Protein AF-A0A3D4N921-F1 (afdb_monomer)

Secondary structure (DSSP, 8-state):
---------HHHHHHHHHHHHHHHHHHHHHHHHHHHHHHHHHHHHHHHHHHHHHHHHHHHHHHHHHHHHHHHHHHHHHHHGGG-TT-SSPPPHHHHHHHHHHHHHH-TT-S-EEEEE-TT-SSS-GGGGTTTHHHHGGGSSEEEEE--TTTTT--

Sequence (155 aa):
MKKKLFQLKTIQLKLVFAVGLILIIIGGTIIVYSSITSQQAALKSAKEITLGQANFEASQIDAAIEVAMDASRTLAQSLASVKDPRNIEKLTRVQANAMMKEILKNNPEFLGVYTVWEPNAFDGLDANFVNMMERIQAEGLFRIGFVPKAMVLLN

Structure (mmCIF, N/CA/C/O backbone):
data_AF-A0A3D4N921-F1
#
_entry.id   AF-A0A3D4N921-F1
#
loop_
_atom_site.group_PDB
_atom_site.id
_atom_site.type_symbol
_atom_site.label_atom_id
_atom_site.label_alt_id
_atom_site.label_comp_id
_atom_site.label_asym_id
_atom_site.label_entity_id
_atom_site.label_seq_id
_atom_site.pdbx_PDB_ins_code
_atom_site.Cartn_x
_atom_site.Cartn_y
_atom_site.Cartn_z
_atom_site.occupancy
_atom_site.B_iso_or_equiv
_atom_site.auth_seq_id
_atom_site.auth_comp_id
_atom_site.auth_asym_id
_atom_site.auth_atom_id
_atom_site.pdbx_PDB_model_num
ATOM 1 N N . MET A 1 1 ? -40.374 -25.406 78.886 1.00 41.72 1 MET A N 1
ATOM 2 C CA . MET A 1 1 ? -39.367 -24.813 77.971 1.00 41.72 1 MET A CA 1
ATOM 3 C C . MET A 1 1 ? -40.007 -23.693 77.158 1.00 41.72 1 MET A C 1
ATOM 5 O O . MET A 1 1 ? -40.852 -23.966 76.317 1.00 41.72 1 MET A O 1
ATOM 9 N N . LYS A 1 2 ? -39.680 -22.427 77.450 1.00 42.97 2 LYS A N 1
ATOM 10 C CA . LYS A 1 2 ? -40.262 -21.259 76.767 1.00 42.97 2 LYS A CA 1
ATOM 11 C C . LYS A 1 2 ? -39.639 -21.109 75.373 1.00 42.97 2 LYS A C 1
ATOM 13 O O . LYS A 1 2 ? -38.508 -20.649 75.263 1.00 42.97 2 LYS A O 1
ATOM 18 N N . LYS A 1 3 ? -40.374 -21.444 74.309 1.00 52.00 3 LYS A N 1
ATOM 19 C CA . LYS A 1 3 ? -40.037 -21.002 72.946 1.00 52.00 3 LYS A CA 1
ATOM 20 C C . LYS A 1 3 ? -40.354 -19.506 72.830 1.00 52.00 3 LYS A C 1
ATOM 22 O O . LYS A 1 3 ? -41.442 -19.124 72.423 1.00 52.00 3 LYS A O 1
ATOM 27 N N . LYS A 1 4 ? -39.400 -18.649 73.208 1.00 49.47 4 LYS A N 1
ATOM 28 C CA . LYS A 1 4 ? -39.354 -17.248 72.756 1.00 49.47 4 LYS A CA 1
ATOM 29 C C . LYS A 1 4 ? -38.713 -17.214 71.365 1.00 49.47 4 LYS A C 1
ATOM 31 O O . LYS A 1 4 ? -37.603 -16.729 71.196 1.00 49.47 4 LYS A O 1
ATOM 36 N N . LEU A 1 5 ? -39.389 -17.789 70.379 1.00 56.56 5 LEU A N 1
ATOM 37 C CA . LEU A 1 5 ? -39.045 -17.589 68.976 1.00 56.56 5 LEU A CA 1
ATOM 38 C C . LEU A 1 5 ? -39.836 -16.359 68.515 1.00 56.56 5 LEU A C 1
ATOM 40 O O . LEU A 1 5 ? -41.060 -16.388 68.502 1.00 56.56 5 LEU A O 1
ATOM 44 N N . PHE A 1 6 ? -39.126 -15.269 68.217 1.00 59.16 6 PHE A N 1
ATOM 45 C CA . PHE A 1 6 ? -39.631 -14.102 67.483 1.00 59.16 6 PHE A CA 1
ATOM 46 C C . PHE A 1 6 ? -40.796 -13.313 68.118 1.00 59.16 6 PHE A C 1
ATOM 48 O O . PHE A 1 6 ? -41.869 -13.153 67.550 1.00 59.16 6 PHE A O 1
ATOM 55 N N . GLN A 1 7 ? -40.539 -12.683 69.266 1.00 59.03 7 GLN A N 1
ATOM 56 C CA . GLN A 1 7 ? -41.268 -11.472 69.680 1.00 59.03 7 GLN A CA 1
ATOM 57 C C . GLN A 1 7 ? -40.577 -10.253 69.041 1.00 59.03 7 GLN A C 1
ATOM 59 O O . GLN A 1 7 ? -39.918 -9.474 69.730 1.00 59.03 7 GLN A O 1
ATOM 64 N N . LEU A 1 8 ? -40.625 -10.128 67.710 1.00 55.75 8 LEU A N 1
ATOM 65 C CA . LEU A 1 8 ? -40.118 -8.927 67.039 1.00 55.75 8 LEU A CA 1
ATOM 66 C C . LEU A 1 8 ? -41.008 -7.754 67.444 1.00 55.75 8 LEU A C 1
ATOM 68 O O . LEU A 1 8 ? -42.173 -7.692 67.055 1.00 55.75 8 LEU A O 1
ATOM 72 N N . LYS A 1 9 ? -40.470 -6.804 68.216 1.00 64.31 9 LYS A N 1
ATOM 73 C CA . LYS A 1 9 ? -41.158 -5.531 68.434 1.00 64.31 9 LYS A CA 1
ATOM 74 C C . LYS A 1 9 ? -41.344 -4.883 67.063 1.00 64.31 9 LYS A C 1
ATOM 76 O O . LYS A 1 9 ? -40.360 -4.584 66.391 1.00 64.31 9 LYS A O 1
ATOM 81 N N . THR A 1 10 ? -42.590 -4.655 66.653 1.00 71.31 10 THR A N 1
ATOM 82 C CA . THR A 1 10 ? -42.984 -4.115 65.337 1.00 71.31 10 THR A CA 1
ATOM 83 C C . THR A 1 10 ? -42.181 -2.871 64.921 1.00 71.31 10 THR A C 1
ATOM 85 O O . THR A 1 10 ? -41.939 -2.658 63.737 1.00 71.31 10 THR A O 1
ATOM 88 N N . ILE A 1 11 ? -41.701 -2.078 65.887 1.00 77.69 11 ILE A N 1
ATOM 89 C CA . ILE A 1 11 ? -40.829 -0.911 65.672 1.00 77.69 11 ILE A CA 1
ATOM 90 C C . ILE A 1 11 ? -39.418 -1.301 65.198 1.00 77.69 11 ILE A C 1
ATOM 92 O O . ILE A 1 11 ? -38.916 -0.706 64.251 1.00 77.69 11 ILE A O 1
ATOM 96 N N . GLN A 1 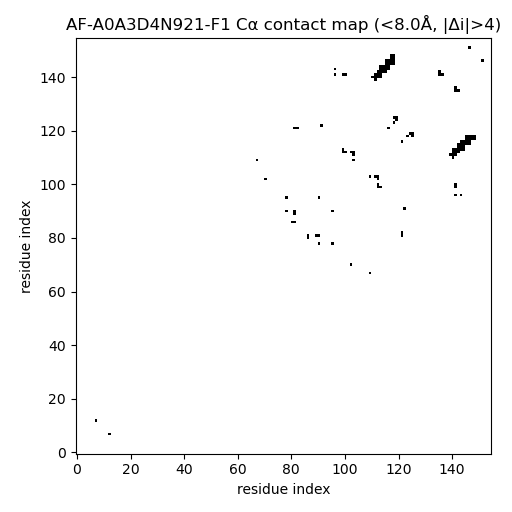12 ? -38.785 -2.307 65.810 1.00 80.50 12 GLN A N 1
ATOM 97 C CA . GLN A 1 12 ? -37.451 -2.776 65.407 1.00 80.50 12 GLN A CA 1
ATOM 98 C C . GLN A 1 12 ? -37.485 -3.381 64.001 1.00 80.50 12 GLN A C 1
ATOM 100 O O . GLN A 1 12 ? -36.584 -3.135 63.205 1.00 80.50 12 GLN A O 1
ATOM 105 N N . LEU A 1 13 ? -38.560 -4.104 63.669 1.00 83.44 13 LEU A N 1
ATOM 106 C CA . LEU A 1 13 ? -38.747 -4.663 62.332 1.00 83.44 13 LEU A CA 1
ATOM 107 C C . LEU A 1 13 ? -38.915 -3.564 61.270 1.00 83.44 13 LEU A C 1
ATOM 109 O O . LEU A 1 13 ? -38.288 -3.646 60.219 1.00 83.44 13 LEU A O 1
ATOM 113 N N . LYS A 1 14 ? -39.688 -2.504 61.559 1.00 82.25 14 LYS A N 1
ATOM 114 C CA . LYS A 1 14 ? -39.817 -1.335 60.667 1.00 82.25 14 LYS A CA 1
ATOM 115 C C . LYS A 1 14 ? -38.473 -0.645 60.411 1.00 82.25 14 LYS A C 1
ATOM 117 O O . LYS A 1 14 ? -38.200 -0.253 59.282 1.00 82.25 14 LYS A O 1
ATOM 122 N N . LEU A 1 15 ? -37.636 -0.523 61.442 1.00 86.38 15 LEU A N 1
ATOM 123 C CA . LEU A 1 15 ? -36.324 0.124 61.355 1.00 86.38 15 LEU A CA 1
ATOM 124 C C . LEU A 1 15 ? -35.343 -0.688 60.499 1.00 86.38 15 LEU A C 1
ATOM 126 O O . LEU A 1 15 ? -34.721 -0.142 59.593 1.00 86.38 15 LEU A O 1
ATOM 130 N N . VAL A 1 16 ? -35.260 -2.001 60.730 1.00 90.25 16 VAL A N 1
ATOM 131 C CA . VAL A 1 16 ? -34.422 -2.906 59.926 1.00 90.25 16 VAL A CA 1
ATOM 132 C C . VAL A 1 16 ? -34.866 -2.907 58.463 1.00 90.25 16 VAL A C 1
ATOM 134 O O . VAL A 1 16 ? -34.024 -2.873 57.570 1.00 90.25 16 VAL A O 1
ATOM 137 N N . PHE A 1 17 ? -36.176 -2.881 58.209 1.00 89.12 17 PHE A N 1
ATOM 138 C CA . PHE A 1 17 ? -36.708 -2.830 56.849 1.00 89.12 17 PHE A CA 1
ATOM 139 C C . PHE A 1 17 ? -36.364 -1.511 56.143 1.00 89.12 17 PHE A C 1
ATOM 141 O O . PHE A 1 17 ? -35.947 -1.528 54.989 1.00 89.12 17 PHE A O 1
ATOM 148 N N . ALA A 1 18 ? -36.474 -0.376 56.842 1.00 89.94 18 ALA A N 1
ATOM 149 C CA . ALA A 1 18 ? -36.114 0.934 56.299 1.00 89.94 18 ALA A CA 1
ATOM 150 C C . ALA A 1 18 ? -34.618 1.025 55.955 1.00 89.94 18 ALA A C 1
ATOM 152 O O . ALA A 1 18 ? -34.258 1.465 54.865 1.00 89.94 18 ALA A O 1
ATOM 153 N N . VAL A 1 19 ? -33.746 0.560 56.854 1.00 92.25 19 VAL A N 1
ATOM 154 C CA . VAL A 1 19 ? -32.291 0.554 56.629 1.00 92.25 19 VAL A CA 1
ATOM 155 C C . VAL A 1 19 ? -31.912 -0.407 55.500 1.00 92.25 19 VAL A C 1
ATOM 157 O O . VAL A 1 19 ? -31.132 -0.042 54.623 1.00 92.25 19 VAL A O 1
ATOM 160 N N . GLY A 1 20 ? -32.499 -1.606 55.472 1.00 93.31 20 GLY A N 1
ATOM 161 C CA . GLY A 1 20 ? -32.283 -2.573 54.395 1.00 93.31 20 GLY A CA 1
ATOM 162 C C . GLY A 1 20 ? -32.709 -2.032 53.030 1.00 93.31 20 GLY A C 1
ATOM 163 O O . GLY A 1 20 ? -31.975 -2.183 52.057 1.00 93.31 20 GLY A O 1
ATOM 164 N N . LEU A 1 21 ? -33.846 -1.332 52.962 1.00 93.81 21 LEU A N 1
ATOM 165 C CA . LEU A 1 21 ? -34.326 -0.717 51.726 1.00 93.81 21 LEU A CA 1
ATOM 166 C C . LEU A 1 21 ? -33.356 0.355 51.208 1.00 93.81 21 LEU A C 1
ATOM 168 O O . LEU A 1 21 ? -33.041 0.368 50.022 1.00 93.81 21 LEU A O 1
ATOM 172 N N . ILE A 1 22 ? -32.834 1.213 52.090 1.00 94.12 22 ILE A N 1
ATOM 173 C CA . ILE A 1 22 ? -31.850 2.242 51.719 1.00 94.12 22 ILE A CA 1
ATOM 174 C C . ILE A 1 22 ? -30.556 1.603 51.198 1.00 94.12 22 ILE A C 1
ATOM 176 O O . ILE A 1 22 ? -30.025 2.042 50.179 1.00 94.12 22 ILE A O 1
ATOM 180 N N . LEU A 1 23 ? -30.070 0.543 51.850 1.00 95.12 23 LEU A N 1
ATOM 181 C CA . LEU A 1 23 ? -28.875 -0.180 51.404 1.00 95.12 23 LEU A CA 1
ATOM 182 C C . LEU A 1 23 ? -29.060 -0.807 50.018 1.00 95.12 23 LEU A C 1
ATOM 184 O O . LEU A 1 23 ? -28.156 -0.724 49.189 1.00 95.12 23 LEU A O 1
ATOM 188 N N . ILE A 1 24 ? -30.233 -1.386 49.744 1.00 95.75 24 ILE A N 1
ATOM 189 C CA . ILE A 1 24 ? -30.560 -1.944 48.425 1.00 95.75 24 ILE A CA 1
ATOM 190 C C . ILE A 1 24 ? -30.596 -0.841 47.367 1.00 95.75 24 ILE A C 1
ATOM 192 O O . ILE A 1 24 ? -30.058 -1.035 46.281 1.00 95.75 24 ILE A O 1
ATOM 196 N N . ILE A 1 25 ? -31.187 0.317 47.676 1.00 95.94 25 ILE A N 1
ATOM 197 C CA . ILE A 1 25 ? -31.248 1.446 46.741 1.00 95.94 25 ILE A CA 1
ATOM 198 C C . ILE A 1 25 ? -29.837 1.924 46.391 1.00 95.94 25 ILE A C 1
ATOM 200 O O . ILE A 1 25 ? -29.531 2.038 45.209 1.00 95.94 25 ILE A O 1
ATOM 204 N N . ILE A 1 26 ? -28.976 2.148 47.390 1.00 96.19 26 ILE A N 1
ATOM 205 C CA . ILE A 1 26 ? -27.598 2.624 47.185 1.00 96.19 26 ILE A CA 1
ATOM 206 C C . ILE A 1 26 ? -26.760 1.587 46.429 1.00 96.19 26 ILE A C 1
ATOM 208 O O . ILE A 1 26 ? -26.080 1.920 45.459 1.00 96.19 26 ILE A O 1
ATOM 212 N N . GLY A 1 27 ? -26.814 0.320 46.847 1.00 95.94 27 GLY A N 1
ATOM 213 C CA . GLY A 1 27 ? -26.112 -0.761 46.156 1.00 95.94 27 GLY A CA 1
ATOM 214 C C . GLY A 1 27 ? -26.585 -0.899 44.709 1.00 95.94 27 GLY A C 1
ATOM 215 O O . GLY A 1 27 ? -25.767 -1.008 43.799 1.00 95.94 27 GLY A O 1
ATOM 216 N N . GLY A 1 28 ? -27.898 -0.807 44.486 1.00 95.38 28 GLY A N 1
ATOM 217 C CA . GLY A 1 28 ? -28.513 -0.841 43.165 1.00 95.38 28 GLY A CA 1
ATOM 218 C C . GLY A 1 28 ? -28.031 0.290 42.259 1.00 95.38 28 GLY A C 1
ATOM 219 O O . GLY A 1 28 ? -27.608 0.019 41.136 1.00 95.38 28 GLY A O 1
ATOM 220 N N . THR A 1 29 ? -28.020 1.542 42.730 1.00 94.12 29 THR A N 1
ATOM 221 C CA . THR A 1 29 ? -27.516 2.672 41.929 1.00 94.12 29 THR A CA 1
ATOM 222 C C . THR A 1 29 ? -26.034 2.542 41.609 1.00 94.12 29 THR A C 1
ATOM 224 O O . THR A 1 29 ? -25.652 2.809 40.471 1.00 94.12 29 THR A O 1
ATOM 227 N N . ILE A 1 30 ? -25.203 2.087 42.552 1.00 95.62 30 ILE A N 1
ATOM 228 C CA . ILE A 1 30 ? -23.773 1.851 42.300 1.00 95.62 30 ILE A CA 1
ATOM 229 C C . ILE A 1 30 ? -23.580 0.766 41.236 1.00 95.62 30 ILE A C 1
ATOM 231 O O . ILE A 1 30 ? -22.800 0.965 40.306 1.00 95.62 30 ILE A O 1
ATOM 235 N N . ILE A 1 31 ? -24.299 -0.357 41.335 1.00 96.00 31 ILE A N 1
ATOM 236 C CA . ILE A 1 31 ? -24.210 -1.458 40.364 1.00 96.00 31 ILE A CA 1
ATOM 237 C C . ILE A 1 31 ? -24.645 -0.984 38.976 1.00 96.00 31 ILE A C 1
ATOM 239 O O . ILE A 1 31 ? -23.943 -1.241 38.000 1.00 96.00 31 ILE A O 1
ATOM 243 N N . VAL A 1 32 ? -25.763 -0.259 38.875 1.00 95.31 32 VAL A N 1
ATOM 244 C CA . VAL A 1 32 ? -26.256 0.277 37.597 1.00 95.31 32 VAL A CA 1
ATOM 245 C C . VAL A 1 32 ? -25.246 1.252 36.995 1.00 95.31 32 VAL A C 1
ATOM 247 O O . VAL A 1 32 ? -24.868 1.104 35.833 1.00 95.31 32 VAL A O 1
ATOM 250 N N . TYR A 1 33 ? -24.749 2.205 37.785 1.00 96.19 33 TYR A N 1
ATOM 251 C CA . TYR A 1 33 ? -23.760 3.180 37.327 1.00 96.19 33 TYR A CA 1
ATOM 252 C C . TYR A 1 33 ? -22.451 2.511 36.883 1.00 96.19 33 TYR A C 1
ATOM 254 O O . TYR A 1 33 ? -21.917 2.813 35.812 1.00 96.19 33 TYR A O 1
ATOM 262 N N . SER A 1 34 ? -21.953 1.560 37.677 1.00 95.56 34 SER A N 1
ATOM 263 C CA . SER A 1 34 ? -20.737 0.802 37.377 1.00 95.56 34 SER A CA 1
ATOM 264 C C . SER A 1 34 ? -20.906 -0.063 36.129 1.00 95.56 34 SER A C 1
ATOM 266 O O . SER A 1 34 ? -20.003 -0.103 35.294 1.00 95.56 34 SER A O 1
ATOM 268 N N . SER A 1 35 ? -22.068 -0.694 35.948 1.00 94.44 35 SER A N 1
ATOM 269 C CA . SER A 1 35 ? -22.360 -1.518 34.775 1.00 94.44 35 SER A CA 1
ATOM 270 C C . SER A 1 35 ? -22.393 -0.682 33.496 1.00 94.44 35 SER A C 1
ATOM 272 O O . SER A 1 35 ? -21.738 -1.044 32.521 1.00 94.44 35 SER A O 1
ATOM 274 N N . ILE A 1 36 ? -23.067 0.475 33.509 1.00 95.38 36 ILE A N 1
ATOM 275 C CA . ILE A 1 36 ? -23.117 1.382 32.352 1.00 95.38 36 ILE A CA 1
ATOM 276 C C . ILE A 1 36 ? -21.716 1.905 32.016 1.00 95.38 36 ILE A C 1
ATOM 278 O O . ILE A 1 36 ? -21.300 1.853 30.860 1.00 95.38 36 ILE A O 1
ATOM 282 N N . THR A 1 37 ? -20.963 2.357 33.022 1.00 95.50 37 THR A N 1
ATOM 283 C CA . THR A 1 37 ? -19.597 2.872 32.825 1.00 95.50 37 THR A CA 1
ATOM 284 C C . THR A 1 37 ? -18.668 1.791 32.274 1.00 95.50 37 THR A C 1
ATOM 286 O O . THR A 1 37 ? -17.913 2.040 31.336 1.00 95.50 37 THR A O 1
ATOM 289 N N . SER A 1 38 ? -18.753 0.570 32.808 1.00 94.75 38 SER A N 1
ATOM 290 C CA . SER A 1 38 ? -17.930 -0.558 32.357 1.00 94.75 38 SER A CA 1
ATOM 291 C C . SER A 1 38 ? -18.274 -0.972 30.928 1.00 94.75 38 SER A C 1
ATOM 293 O O . SER A 1 38 ? -17.373 -1.231 30.137 1.00 94.75 38 SER A O 1
ATOM 295 N N . GLN A 1 39 ? -19.560 -0.979 30.564 1.00 94.81 39 GLN A N 1
ATOM 296 C CA . GLN A 1 39 ? -19.992 -1.254 29.193 1.00 94.81 39 GLN A CA 1
ATOM 297 C C . GLN A 1 39 ? -19.491 -0.185 28.217 1.00 94.81 39 GLN A C 1
ATOM 299 O O . GLN A 1 39 ? -18.961 -0.521 27.162 1.00 94.81 39 GLN A O 1
ATOM 304 N N . GLN A 1 40 ? -19.596 1.098 28.571 1.00 95.19 40 GLN A N 1
ATOM 305 C CA . GLN A 1 40 ? -19.081 2.187 27.736 1.00 95.19 40 GLN A CA 1
ATOM 306 C C . GLN A 1 40 ? -17.558 2.119 27.576 1.00 95.19 40 GLN A C 1
ATOM 308 O O . GLN A 1 40 ? -17.053 2.283 26.465 1.00 95.19 40 GLN A O 1
ATOM 313 N N . ALA A 1 41 ? -16.828 1.833 28.657 1.00 95.44 41 ALA A N 1
ATOM 314 C CA . ALA A 1 41 ? -15.380 1.650 28.618 1.00 95.44 41 ALA A CA 1
ATOM 315 C C . ALA A 1 41 ? -14.985 0.448 27.746 1.00 95.44 41 ALA A C 1
ATOM 317 O O . ALA A 1 41 ? -14.078 0.565 26.922 1.00 95.44 41 ALA A O 1
ATOM 318 N N . ALA A 1 42 ? -15.703 -0.673 27.864 1.00 95.06 42 ALA A N 1
ATOM 319 C CA . ALA A 1 42 ? -15.484 -1.858 27.042 1.00 95.06 42 ALA A CA 1
ATOM 320 C C . ALA A 1 42 ? -15.762 -1.585 25.556 1.00 95.06 42 ALA A C 1
ATOM 322 O O . ALA A 1 42 ? -14.949 -1.951 24.714 1.00 95.06 42 ALA A O 1
ATOM 323 N N . LEU A 1 43 ? -16.855 -0.889 25.223 1.00 96.38 43 LEU A N 1
ATOM 324 C CA . LEU A 1 43 ? -17.174 -0.508 23.842 1.00 96.38 43 LEU A CA 1
ATOM 325 C C . LEU A 1 43 ? -16.131 0.444 23.251 1.00 96.38 43 LEU A C 1
ATOM 327 O O . LEU A 1 43 ? -15.714 0.269 22.106 1.00 96.38 43 LEU A O 1
ATOM 331 N N . LYS A 1 44 ? -15.690 1.440 24.026 1.00 96.56 44 LYS A N 1
ATOM 332 C CA . LYS A 1 44 ? -14.640 2.370 23.601 1.00 96.56 44 LYS A CA 1
ATOM 333 C C . LYS A 1 44 ? -13.325 1.632 23.353 1.00 96.56 44 LYS A C 1
ATOM 335 O O . LYS A 1 44 ? -12.744 1.792 22.286 1.00 96.56 44 LYS A O 1
ATOM 340 N N . SER A 1 45 ? -12.912 0.781 24.290 1.00 96.56 45 SER A N 1
ATOM 341 C CA . SER A 1 45 ? -11.699 -0.028 24.163 1.00 96.56 45 SER A CA 1
ATOM 342 C C . SER A 1 45 ? -11.774 -0.981 22.968 1.00 96.56 45 SER A C 1
ATOM 344 O O . SER A 1 45 ? -10.852 -1.019 22.160 1.00 96.56 45 SER A O 1
ATOM 346 N N . ALA A 1 46 ? -12.900 -1.676 22.779 1.00 96.38 46 ALA A N 1
ATOM 347 C CA . ALA A 1 46 ? -13.105 -2.554 21.630 1.00 96.38 46 ALA A CA 1
ATOM 348 C C . ALA A 1 46 ? -13.004 -1.789 20.302 1.00 96.38 46 ALA A C 1
ATOM 350 O O . ALA A 1 46 ? -12.368 -2.264 19.359 1.00 96.38 46 ALA A O 1
ATOM 351 N N . LYS A 1 47 ? -13.579 -0.581 20.232 1.00 97.00 47 LYS A N 1
ATOM 352 C CA . LYS A 1 47 ? -13.483 0.283 19.051 1.00 97.00 47 LYS A CA 1
ATOM 353 C C . LYS A 1 47 ? -12.047 0.732 18.792 1.00 97.00 47 LYS A C 1
ATOM 355 O O . LYS A 1 47 ? -11.601 0.667 17.653 1.00 97.00 47 LYS A O 1
ATOM 360 N N . GLU A 1 48 ? -11.331 1.173 19.820 1.00 97.31 48 GLU A N 1
ATOM 361 C CA . GLU A 1 48 ? -9.934 1.607 19.708 1.00 97.31 48 GLU A CA 1
ATOM 362 C C . GLU A 1 48 ? -9.018 0.468 19.257 1.00 97.31 48 GLU A C 1
ATOM 364 O O . GLU A 1 48 ? -8.224 0.664 18.344 1.00 97.31 48 GLU A O 1
ATOM 369 N N . ILE A 1 49 ? -9.181 -0.733 19.818 1.00 97.19 49 ILE A N 1
ATOM 370 C CA . ILE A 1 49 ? -8.421 -1.924 19.412 1.00 97.19 49 ILE A CA 1
ATOM 371 C C . ILE A 1 49 ? -8.732 -2.284 17.958 1.00 97.19 49 ILE A C 1
ATOM 373 O O . ILE A 1 49 ? -7.818 -2.515 17.172 1.00 97.19 49 ILE A O 1
ATOM 377 N N . THR A 1 50 ? -10.012 -2.288 17.578 1.00 97.06 50 THR A N 1
ATOM 378 C CA . THR A 1 50 ? -10.426 -2.633 16.210 1.00 97.06 50 THR A CA 1
ATOM 379 C C . THR A 1 50 ? -9.892 -1.625 15.195 1.00 97.06 50 THR A C 1
ATOM 381 O O . THR A 1 50 ? -9.373 -2.020 14.156 1.00 97.06 50 THR A O 1
ATOM 384 N N . LEU A 1 51 ? -9.978 -0.324 15.492 1.00 98.00 51 LEU A N 1
ATOM 385 C CA . LEU A 1 51 ? -9.424 0.724 14.632 1.00 98.00 51 LEU A CA 1
ATOM 386 C C . LEU A 1 51 ? -7.895 0.679 14.592 1.00 98.00 51 LEU A C 1
ATOM 388 O O . LEU A 1 51 ? -7.315 0.868 13.530 1.00 98.00 51 LEU A O 1
ATOM 392 N N . GLY A 1 52 ? -7.247 0.400 15.724 1.00 97.50 52 GLY A N 1
ATOM 393 C CA . GLY A 1 52 ? -5.803 0.205 15.797 1.00 97.50 52 GLY A CA 1
ATOM 394 C C . GLY A 1 52 ? -5.344 -0.939 14.898 1.00 97.50 52 GLY A C 1
ATOM 395 O O . GLY A 1 52 ? -4.439 -0.745 14.092 1.00 97.50 52 GLY A O 1
ATOM 396 N N . GLN A 1 53 ? -6.021 -2.090 14.964 1.00 97.62 53 GLN A N 1
ATOM 397 C CA . GLN A 1 53 ? -5.728 -3.228 14.095 1.00 97.62 53 GLN A CA 1
ATOM 398 C C . GLN A 1 53 ? -5.996 -2.893 12.626 1.00 97.62 53 GLN A C 1
ATOM 400 O O . GLN A 1 53 ? -5.148 -3.151 11.783 1.00 97.62 53 GLN A O 1
ATOM 405 N N . ALA A 1 54 ? -7.139 -2.278 12.311 1.00 97.94 54 ALA A N 1
ATOM 406 C CA . ALA A 1 54 ? -7.468 -1.899 10.939 1.00 97.94 54 ALA A CA 1
ATOM 407 C C . ALA A 1 54 ? -6.421 -0.947 10.335 1.00 97.94 54 ALA A C 1
ATOM 409 O O . ALA A 1 54 ? -5.989 -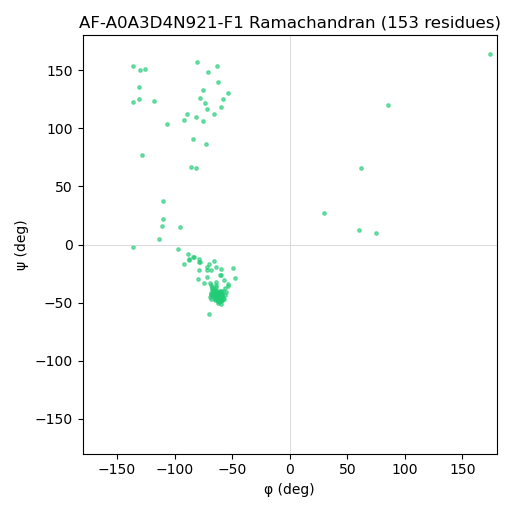1.147 9.204 1.00 97.94 54 ALA A O 1
ATOM 410 N N . ASN A 1 55 ? -5.972 0.049 11.102 1.00 97.94 55 ASN A N 1
ATOM 411 C CA . ASN A 1 55 ? -4.927 0.980 10.675 1.00 97.94 55 ASN A CA 1
ATOM 412 C C . ASN A 1 55 ? -3.566 0.294 10.525 1.00 97.94 55 ASN A C 1
ATOM 414 O O . ASN A 1 55 ? -2.805 0.644 9.626 1.00 97.94 55 ASN A O 1
ATOM 418 N N . PHE A 1 56 ? -3.256 -0.668 11.396 1.00 97.69 56 PHE A N 1
ATOM 419 C CA . PHE A 1 56 ? -2.038 -1.462 11.291 1.00 97.69 56 PHE A CA 1
ATOM 420 C C . PHE A 1 56 ? -2.024 -2.276 9.994 1.00 97.69 56 PHE A C 1
ATOM 422 O O . PHE A 1 56 ? -1.077 -2.161 9.224 1.00 97.69 56 PHE A O 1
ATOM 429 N N . GLU A 1 57 ? -3.096 -3.014 9.694 1.00 97.69 57 GLU A N 1
ATOM 430 C CA . GLU A 1 57 ? -3.197 -3.779 8.443 1.00 97.69 57 GLU A CA 1
ATOM 431 C C . GLU A 1 57 ? -3.174 -2.875 7.207 1.00 97.69 57 GLU A C 1
ATOM 433 O O . GLU A 1 57 ? -2.483 -3.178 6.236 1.00 97.69 57 GLU A O 1
ATOM 438 N N . ALA A 1 58 ? -3.872 -1.735 7.251 1.00 97.75 58 ALA A N 1
ATOM 439 C CA . ALA A 1 58 ? -3.828 -0.746 6.175 1.00 97.75 58 ALA A CA 1
ATOM 440 C C . ALA A 1 58 ? -2.396 -0.244 5.936 1.00 97.75 58 ALA A C 1
ATOM 442 O O . ALA A 1 58 ? -1.942 -0.214 4.799 1.00 97.75 58 ALA A O 1
ATOM 443 N N . SER A 1 59 ? -1.654 0.043 7.009 1.00 97.81 59 SER A N 1
ATOM 444 C CA . SER A 1 59 ? -0.260 0.489 6.919 1.00 97.81 59 SER A CA 1
ATOM 445 C C . SER A 1 59 ? 0.657 -0.582 6.317 1.00 97.81 59 SER A C 1
ATOM 447 O O . SER A 1 59 ? 1.589 -0.249 5.589 1.00 97.81 59 SER A O 1
ATOM 449 N N . GLN A 1 60 ? 0.400 -1.870 6.582 1.00 96.94 60 GLN A N 1
ATOM 450 C CA . GLN A 1 60 ? 1.149 -2.963 5.949 1.00 96.94 60 GLN A CA 1
ATOM 451 C C . GLN A 1 60 ? 0.886 -3.034 4.438 1.00 96.94 60 GLN A C 1
ATOM 453 O O . GLN A 1 60 ? 1.819 -3.220 3.658 1.00 96.94 60 GLN A O 1
ATOM 458 N N . ILE A 1 61 ? -0.372 -2.859 4.022 1.00 96.12 61 ILE A N 1
ATOM 459 C CA . ILE A 1 61 ? -0.754 -2.825 2.604 1.00 96.12 61 ILE A CA 1
ATOM 460 C C . ILE A 1 61 ? -0.135 -1.607 1.910 1.00 96.12 61 ILE A C 1
ATOM 462 O O . ILE A 1 61 ? 0.448 -1.754 0.836 1.00 96.12 61 ILE A O 1
ATOM 466 N N . ASP A 1 62 ? -0.217 -0.429 2.531 1.00 97.12 62 ASP A N 1
ATOM 467 C CA . ASP A 1 62 ? 0.357 0.807 1.997 1.00 97.12 62 ASP A CA 1
ATOM 468 C C . ASP A 1 62 ? 1.867 0.660 1.780 1.00 97.12 62 ASP A C 1
ATOM 470 O O . ASP A 1 62 ? 2.358 0.957 0.691 1.00 97.12 62 ASP A O 1
ATOM 474 N N . ALA A 1 63 ? 2.590 0.104 2.758 1.00 95.69 63 ALA A N 1
ATOM 475 C CA . ALA A 1 63 ? 4.025 -0.144 2.638 1.00 95.69 63 ALA A CA 1
ATOM 476 C C . ALA A 1 63 ? 4.362 -1.096 1.475 1.00 95.69 63 ALA A C 1
ATOM 478 O O . ALA A 1 63 ? 5.317 -0.859 0.734 1.00 95.69 63 ALA A O 1
ATOM 479 N N . ALA A 1 64 ? 3.573 -2.156 1.273 1.00 91.06 64 ALA A N 1
ATOM 480 C CA . ALA A 1 64 ? 3.778 -3.086 0.162 1.00 91.06 64 ALA A CA 1
ATOM 481 C C . ALA A 1 64 ? 3.549 -2.416 -1.207 1.00 91.06 64 ALA A C 1
ATOM 483 O O . ALA A 1 64 ? 4.306 -2.648 -2.154 1.00 91.06 64 ALA A O 1
ATOM 484 N N . ILE A 1 65 ? 2.531 -1.557 -1.314 1.00 94.62 65 ILE A N 1
ATOM 485 C CA . ILE A 1 65 ? 2.241 -0.794 -2.535 1.00 94.62 65 ILE A CA 1
ATOM 486 C C . ILE A 1 65 ? 3.333 0.250 -2.798 1.00 94.62 65 ILE A C 1
ATOM 488 O O . ILE A 1 65 ? 3.763 0.406 -3.942 1.00 94.62 65 ILE A O 1
ATOM 492 N N . GLU A 1 66 ? 3.807 0.943 -1.762 1.00 96.06 66 GLU A N 1
ATOM 493 C CA . GLU A 1 66 ? 4.821 1.995 -1.871 1.00 96.06 66 GLU A CA 1
ATOM 494 C C . GLU A 1 66 ? 6.130 1.464 -2.470 1.00 96.06 66 GLU A C 1
ATOM 496 O O . GLU A 1 66 ? 6.666 2.073 -3.396 1.00 96.06 66 GLU A O 1
ATOM 501 N N . VAL A 1 67 ? 6.568 0.263 -2.072 1.00 93.88 67 VAL A N 1
ATOM 502 C CA . VAL A 1 67 ? 7.741 -0.410 -2.663 1.00 93.88 67 VAL A CA 1
ATOM 503 C C . VAL A 1 67 ? 7.589 -0.592 -4.179 1.00 93.88 67 VAL A C 1
ATOM 505 O O . VAL A 1 67 ? 8.500 -0.271 -4.948 1.00 93.88 67 VAL A O 1
ATOM 508 N N . ALA A 1 68 ? 6.430 -1.075 -4.639 1.00 91.12 68 ALA A N 1
ATOM 509 C CA . ALA A 1 68 ? 6.166 -1.260 -6.066 1.00 91.12 68 ALA A CA 1
ATOM 510 C C . ALA A 1 68 ? 6.066 0.078 -6.821 1.00 91.12 68 ALA A C 1
ATOM 512 O O . ALA A 1 68 ? 6.544 0.201 -7.958 1.00 91.12 68 ALA A O 1
ATOM 513 N N . MET A 1 69 ? 5.470 1.097 -6.196 1.00 94.56 69 MET A N 1
ATOM 514 C CA . MET A 1 69 ? 5.351 2.437 -6.770 1.00 94.56 69 MET A CA 1
ATOM 515 C C . MET A 1 69 ? 6.706 3.121 -6.921 1.00 94.56 69 MET A C 1
ATOM 517 O O . MET A 1 69 ? 6.970 3.714 -7.970 1.00 94.56 69 MET A O 1
ATOM 521 N N . ASP A 1 70 ? 7.574 3.024 -5.921 1.00 95.44 70 ASP A N 1
ATOM 522 C CA . ASP A 1 70 ? 8.897 3.637 -5.961 1.00 95.44 70 ASP A CA 1
ATOM 523 C C . ASP A 1 70 ? 9.796 2.954 -6.984 1.00 95.44 70 ASP A C 1
ATOM 525 O O . ASP A 1 70 ? 10.389 3.641 -7.817 1.00 95.44 70 ASP A O 1
ATOM 529 N N . ALA A 1 71 ? 9.790 1.617 -7.046 1.00 92.44 71 ALA A N 1
ATOM 530 C CA . ALA A 1 71 ? 10.480 0.884 -8.107 1.00 92.44 71 ALA A CA 1
ATOM 531 C C . ALA A 1 71 ? 10.007 1.325 -9.506 1.00 92.44 71 ALA A C 1
ATOM 533 O O . ALA A 1 71 ? 10.823 1.572 -10.400 1.00 92.44 71 ALA A O 1
ATOM 534 N N . SER A 1 72 ? 8.693 1.492 -9.688 1.00 92.44 72 SER A N 1
ATOM 535 C CA . SER A 1 72 ? 8.103 1.950 -10.952 1.00 92.44 72 SER A CA 1
ATOM 536 C C . SER A 1 72 ? 8.508 3.386 -11.300 1.00 92.44 72 SER A C 1
ATOM 538 O O . SER A 1 72 ? 8.860 3.668 -12.447 1.00 92.44 72 SER A O 1
ATOM 540 N N . ARG A 1 73 ? 8.500 4.302 -10.322 1.00 94.62 73 ARG A N 1
ATOM 541 C CA . ARG A 1 73 ? 8.921 5.702 -10.505 1.00 94.62 73 ARG A CA 1
ATOM 542 C C . ARG A 1 73 ? 10.398 5.803 -10.844 1.00 94.62 73 ARG A C 1
ATOM 544 O O . ARG A 1 73 ? 10.743 6.508 -11.791 1.00 94.62 73 ARG A O 1
ATOM 551 N N . THR A 1 74 ? 11.256 5.095 -10.115 1.00 93.94 74 THR A N 1
ATOM 552 C CA . THR A 1 74 ? 12.693 5.063 -10.388 1.00 93.94 74 THR A CA 1
ATOM 553 C C . THR A 1 74 ? 12.953 4.516 -11.783 1.00 93.94 74 THR A C 1
ATOM 555 O O . THR A 1 74 ? 13.664 5.156 -12.553 1.00 93.94 74 THR A O 1
ATOM 558 N N . LEU A 1 75 ? 12.314 3.405 -12.166 1.00 91.81 75 LEU A N 1
ATOM 559 C CA . LEU A 1 75 ? 12.446 2.854 -13.513 1.00 91.81 75 LEU A CA 1
ATOM 560 C C . LEU A 1 75 ? 11.992 3.856 -14.585 1.00 91.81 75 LEU A C 1
ATOM 562 O O . LEU A 1 75 ? 12.703 4.062 -15.566 1.00 91.81 75 LEU A O 1
ATOM 566 N N . ALA A 1 76 ? 10.849 4.521 -14.396 1.00 91.25 76 ALA A N 1
ATOM 567 C CA . ALA A 1 76 ? 10.359 5.534 -15.329 1.00 91.25 76 ALA A CA 1
ATOM 568 C C . ALA A 1 76 ? 11.337 6.714 -15.467 1.00 91.25 76 ALA A C 1
ATOM 570 O O . ALA A 1 76 ? 11.630 7.141 -16.583 1.00 91.25 76 ALA A O 1
ATOM 571 N N . GLN A 1 77 ? 11.885 7.209 -14.355 1.00 91.94 77 GLN A N 1
ATOM 572 C CA . GLN A 1 77 ? 12.878 8.287 -14.348 1.00 91.94 77 GLN A CA 1
ATOM 573 C C . GLN A 1 77 ? 14.188 7.863 -15.021 1.00 91.94 77 GLN A C 1
ATOM 575 O O . GLN A 1 77 ? 14.734 8.610 -15.834 1.00 91.94 77 GLN A O 1
ATOM 580 N N . SER A 1 78 ? 14.675 6.652 -14.742 1.00 89.94 78 SER A N 1
ATOM 581 C CA . SER A 1 78 ? 15.872 6.106 -15.383 1.00 89.94 78 SER A CA 1
ATOM 582 C C . SER A 1 78 ? 15.672 5.943 -16.887 1.00 89.94 78 SER A C 1
ATOM 584 O O . SER A 1 78 ? 16.530 6.348 -17.668 1.00 89.94 78 SER A O 1
ATOM 586 N N . LEU A 1 79 ? 14.529 5.411 -17.317 1.00 89.19 79 LEU A N 1
ATOM 587 C CA . LEU A 1 79 ? 14.226 5.218 -18.731 1.00 89.19 79 LEU A CA 1
ATOM 588 C C . LEU A 1 79 ? 13.936 6.533 -19.471 1.00 89.19 79 LEU A C 1
ATOM 590 O O . LEU A 1 79 ? 14.218 6.632 -20.664 1.00 89.19 79 LEU A O 1
ATOM 594 N N . ALA A 1 80 ? 13.440 7.568 -18.789 1.00 88.31 80 ALA A N 1
ATOM 595 C CA . ALA A 1 80 ? 13.250 8.890 -19.387 1.00 88.31 80 ALA A CA 1
ATOM 596 C C . ALA A 1 80 ? 14.570 9.494 -19.905 1.00 88.31 80 ALA A C 1
ATOM 598 O O . ALA A 1 80 ? 14.552 10.252 -20.877 1.00 88.31 80 ALA A O 1
ATOM 599 N N . SER A 1 81 ? 15.719 9.103 -19.335 1.00 85.19 81 SER A N 1
ATOM 600 C CA . SER A 1 81 ? 17.049 9.538 -19.794 1.00 85.19 81 SER A CA 1
ATOM 601 C C . SER A 1 81 ? 17.361 9.163 -21.249 1.00 85.19 81 SER A C 1
ATOM 603 O O . SER A 1 81 ? 18.182 9.817 -21.890 1.00 85.19 81 SER A O 1
ATOM 605 N N . VAL A 1 82 ? 16.669 8.167 -21.817 1.00 84.56 82 VAL A N 1
ATOM 606 C CA . VAL A 1 82 ? 16.791 7.778 -23.234 1.00 84.56 82 VAL A CA 1
ATOM 607 C C . VAL A 1 82 ? 16.405 8.921 -24.176 1.00 84.56 82 VAL A C 1
ATOM 609 O O . VAL A 1 82 ? 16.891 9.001 -25.306 1.00 84.56 82 VAL A O 1
ATOM 612 N N . LYS A 1 83 ? 15.543 9.829 -23.711 1.00 82.38 83 LYS A N 1
ATOM 613 C CA . LYS A 1 83 ? 15.097 11.000 -24.465 1.00 82.38 83 LYS A CA 1
ATOM 614 C C . LYS A 1 83 ? 15.998 12.222 -24.295 1.00 82.38 83 LYS A C 1
ATOM 616 O O . LYS A 1 83 ? 15.779 13.195 -25.012 1.00 82.38 83 LYS A O 1
ATOM 621 N N . ASP A 1 84 ? 16.979 12.205 -23.388 1.00 83.75 84 ASP A N 1
ATOM 622 C CA . ASP A 1 84 ? 17.853 13.362 -23.178 1.00 83.75 84 ASP A CA 1
ATOM 623 C C . ASP A 1 84 ? 18.821 13.515 -24.369 1.00 83.75 84 ASP A C 1
ATOM 625 O O . ASP A 1 84 ? 19.656 12.635 -24.598 1.00 83.75 84 ASP A O 1
ATOM 629 N N . PRO A 1 85 ? 18.754 14.621 -25.136 1.00 75.75 85 PRO A N 1
ATOM 630 C CA . PRO A 1 85 ? 19.627 14.843 -26.287 1.00 75.75 85 PRO A CA 1
ATOM 631 C C . PRO A 1 85 ? 21.106 15.012 -25.909 1.00 75.75 85 PRO A C 1
ATOM 633 O O . PRO A 1 85 ? 21.965 14.943 -26.784 1.00 75.75 85 PRO A O 1
ATOM 636 N N . ARG A 1 86 ? 21.418 15.240 -24.626 1.00 80.19 86 ARG A N 1
ATOM 637 C CA . ARG A 1 86 ? 22.791 15.344 -24.109 1.00 80.19 86 ARG A CA 1
ATOM 638 C C . ARG A 1 86 ? 23.401 13.980 -23.793 1.00 80.19 86 ARG A C 1
ATOM 640 O O . ARG A 1 86 ? 24.596 13.909 -23.521 1.00 80.19 86 ARG A O 1
ATOM 647 N N . ASN A 1 87 ? 22.600 12.913 -23.801 1.00 77.12 87 ASN A N 1
ATOM 648 C CA . ASN A 1 87 ? 23.085 11.575 -23.517 1.00 77.12 87 ASN A CA 1
ATOM 649 C C . ASN A 1 87 ? 23.732 10.962 -24.770 1.00 77.12 87 ASN A C 1
ATOM 651 O O . ASN A 1 87 ? 23.056 10.652 -25.752 1.00 77.12 87 ASN A O 1
ATOM 655 N N . ILE A 1 88 ? 25.060 10.824 -24.733 1.00 67.75 88 ILE A N 1
ATOM 656 C CA . ILE A 1 88 ? 25.878 10.344 -25.858 1.00 67.75 88 ILE A CA 1
ATOM 657 C C . ILE A 1 88 ? 25.708 8.827 -26.040 1.00 67.75 88 ILE A C 1
ATOM 659 O O . ILE A 1 88 ? 25.690 8.339 -27.169 1.00 67.75 88 ILE A O 1
ATOM 663 N N . GLU A 1 89 ? 25.505 8.088 -24.945 1.00 78.12 89 GLU A N 1
ATOM 664 C CA . GLU A 1 89 ? 25.236 6.649 -24.960 1.00 78.12 89 GLU A CA 1
ATOM 665 C C . GLU A 1 89 ? 23.764 6.376 -24.639 1.00 78.12 89 GLU A C 1
ATOM 667 O O . GLU A 1 89 ? 23.312 6.444 -23.494 1.00 78.12 89 GLU A O 1
ATOM 672 N N . LYS A 1 90 ? 22.984 6.058 -25.674 1.00 80.88 90 LYS A N 1
ATOM 673 C CA . LYS A 1 90 ? 21.575 5.701 -25.500 1.00 80.88 90 LYS A CA 1
ATOM 674 C C . LYS A 1 90 ? 21.448 4.289 -24.938 1.00 80.88 90 LYS A C 1
ATOM 676 O O . LYS A 1 90 ? 22.0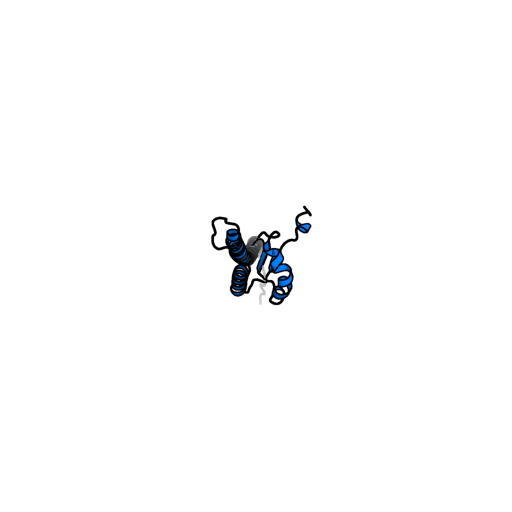46 3.351 -25.464 1.00 80.88 90 LYS A O 1
ATOM 681 N N . LEU A 1 91 ? 20.606 4.133 -23.917 1.00 86.62 91 LEU A N 1
ATOM 682 C CA . LEU A 1 91 ? 20.242 2.825 -23.378 1.00 86.62 91 LEU A CA 1
ATOM 683 C C . LEU A 1 91 ? 19.623 1.960 -24.483 1.00 86.62 91 LEU A C 1
ATOM 685 O O . LEU A 1 91 ? 18.642 2.346 -25.118 1.00 86.62 91 LEU A O 1
ATOM 689 N N . THR A 1 92 ? 20.178 0.773 -24.700 1.00 86.19 92 THR A N 1
ATOM 690 C CA . THR A 1 92 ? 19.624 -0.193 -25.655 1.00 86.19 92 THR A CA 1
ATOM 691 C C . THR A 1 92 ? 18.456 -0.966 -25.042 1.00 86.19 92 THR A C 1
ATOM 693 O O . THR A 1 92 ? 18.374 -1.146 -23.825 1.00 86.19 92 THR A O 1
ATOM 696 N N . ARG A 1 93 ? 17.574 -1.514 -25.887 1.00 84.88 93 ARG A N 1
ATOM 697 C CA . ARG A 1 93 ? 16.464 -2.376 -25.437 1.00 84.88 93 ARG A CA 1
ATOM 698 C C . ARG A 1 93 ? 16.946 -3.579 -24.630 1.00 84.88 93 ARG A C 1
ATOM 700 O O . ARG A 1 93 ? 16.312 -3.956 -23.657 1.00 84.88 93 ARG A O 1
ATOM 707 N N . VAL A 1 94 ? 18.085 -4.166 -25.003 1.00 83.88 94 VAL A N 1
ATOM 708 C CA . VAL A 1 94 ? 18.666 -5.312 -24.285 1.00 83.88 94 VAL A CA 1
ATOM 709 C C . VAL A 1 94 ? 19.115 -4.910 -22.877 1.00 83.88 94 VAL A C 1
ATOM 711 O O . VAL A 1 94 ? 18.850 -5.641 -21.927 1.00 83.88 94 VAL A O 1
ATOM 714 N N . GLN A 1 95 ? 19.738 -3.737 -22.722 1.00 86.62 95 GLN A N 1
ATOM 715 C CA . GLN A 1 95 ? 20.153 -3.222 -21.412 1.00 86.62 95 GLN A CA 1
ATOM 716 C C . GLN A 1 95 ? 18.953 -2.837 -20.538 1.00 86.62 95 GLN A C 1
ATOM 718 O O . GLN A 1 95 ? 18.927 -3.192 -19.362 1.00 86.62 95 GLN A O 1
ATOM 723 N N . ALA A 1 96 ? 17.940 -2.177 -21.110 1.00 87.81 96 ALA A N 1
ATOM 724 C CA . ALA A 1 96 ? 1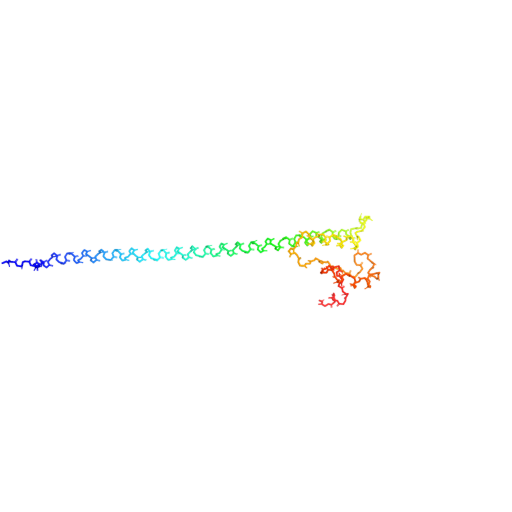6.680 -1.912 -20.413 1.00 87.81 96 ALA A CA 1
ATOM 725 C C . ALA A 1 96 ? 16.021 -3.223 -19.952 1.00 87.81 96 ALA A C 1
ATOM 727 O O . ALA A 1 96 ? 15.558 -3.322 -18.815 1.00 87.81 96 ALA A O 1
ATOM 728 N N . ASN A 1 97 ? 16.070 -4.260 -20.796 1.00 85.38 97 ASN A N 1
ATOM 729 C CA . ASN A 1 97 ? 15.531 -5.565 -20.449 1.00 85.38 97 ASN A CA 1
ATOM 730 C C . ASN A 1 97 ? 16.287 -6.258 -19.320 1.00 85.38 97 ASN A C 1
ATOM 732 O O . ASN A 1 97 ? 15.670 -6.786 -18.398 1.00 85.38 97 ASN A O 1
ATOM 736 N N . ALA A 1 98 ? 17.616 -6.222 -19.359 1.00 86.06 98 ALA A N 1
ATOM 737 C CA . ALA A 1 98 ? 18.444 -6.754 -18.286 1.00 86.06 98 ALA A CA 1
ATOM 738 C C . ALA A 1 98 ? 18.177 -6.032 -16.953 1.00 86.06 98 ALA A C 1
ATOM 740 O O . ALA A 1 98 ? 18.024 -6.689 -15.927 1.00 86.06 98 ALA A O 1
ATOM 741 N N . MET A 1 99 ? 18.041 -4.701 -16.975 1.00 88.75 99 MET A N 1
ATOM 742 C CA . MET A 1 99 ? 17.719 -3.902 -15.788 1.00 88.75 99 MET A CA 1
ATOM 743 C C . MET A 1 99 ? 16.375 -4.313 -15.181 1.00 88.75 99 MET A C 1
ATOM 745 O O . MET A 1 99 ? 16.292 -4.618 -13.996 1.00 88.75 99 MET A O 1
ATOM 749 N N . MET A 1 100 ? 15.325 -4.373 -15.998 1.00 87.38 100 MET A N 1
ATOM 750 C CA . MET A 1 100 ? 13.995 -4.780 -15.550 1.00 87.38 100 MET A CA 1
ATOM 751 C C . MET A 1 100 ? 13.963 -6.251 -15.070 1.00 87.38 100 MET A C 1
ATOM 753 O O . MET A 1 100 ? 13.240 -6.559 -14.124 1.00 87.38 100 MET A O 1
ATOM 757 N N . LYS A 1 101 ? 14.778 -7.151 -15.651 1.00 86.50 101 LYS A N 1
ATOM 758 C CA . LYS A 1 101 ? 14.940 -8.539 -15.171 1.00 86.50 101 LYS A CA 1
ATOM 759 C C . LYS A 1 101 ? 15.578 -8.588 -13.780 1.00 86.50 101 LYS A C 1
ATOM 761 O O . LYS A 1 101 ? 15.114 -9.344 -12.931 1.00 86.50 101 LYS A O 1
ATOM 766 N N . GLU A 1 102 ? 16.595 -7.768 -13.525 1.00 89.44 102 GLU A N 1
ATOM 767 C CA . GLU A 1 102 ? 17.203 -7.665 -12.193 1.00 89.44 102 GLU A CA 1
ATOM 768 C C . GLU A 1 102 ? 16.252 -7.030 -11.167 1.00 89.44 102 GLU A C 1
ATOM 770 O O . GLU A 1 102 ? 16.217 -7.479 -10.025 1.00 89.44 102 GLU A O 1
ATOM 775 N N . ILE A 1 103 ? 15.414 -6.059 -11.557 1.00 88.81 103 ILE A N 1
ATOM 776 C CA . ILE A 1 103 ? 14.365 -5.522 -10.670 1.00 88.81 103 ILE A CA 1
ATOM 777 C C . ILE A 1 103 ? 13.408 -6.636 -10.236 1.00 88.81 103 ILE A C 1
ATOM 779 O O . ILE A 1 103 ? 13.148 -6.770 -9.044 1.00 88.81 103 ILE A O 1
ATOM 783 N N . LEU A 1 104 ? 12.922 -7.454 -11.173 1.00 87.12 104 LEU A N 1
ATOM 784 C CA . LEU A 1 104 ? 12.015 -8.561 -10.859 1.00 87.12 104 LEU A CA 1
ATOM 785 C C . LEU A 1 104 ? 12.687 -9.619 -9.968 1.00 87.12 104 LEU A C 1
ATOM 787 O O . LEU A 1 104 ? 12.092 -10.103 -9.014 1.00 87.12 104 LEU A O 1
ATOM 791 N N . LYS A 1 105 ? 13.957 -9.939 -10.235 1.00 87.94 105 LYS A N 1
ATOM 792 C CA . LYS A 1 105 ? 14.733 -10.892 -9.430 1.00 87.94 105 LYS A CA 1
ATOM 793 C C . LYS A 1 105 ? 14.959 -10.412 -7.993 1.00 87.94 105 LYS A C 1
ATOM 795 O O . LYS A 1 105 ? 14.949 -11.227 -7.075 1.00 87.94 105 LYS A O 1
ATOM 800 N N . ASN A 1 106 ? 15.163 -9.110 -7.802 1.00 89.81 106 ASN A N 1
ATOM 801 C CA . ASN A 1 106 ? 15.387 -8.514 -6.484 1.00 89.81 106 ASN A CA 1
ATOM 802 C C . ASN A 1 106 ? 14.084 -8.220 -5.721 1.00 89.81 106 ASN A C 1
ATOM 804 O O . ASN A 1 106 ? 14.142 -7.938 -4.529 1.00 89.81 106 ASN A O 1
ATOM 808 N N . ASN A 1 107 ? 12.924 -8.307 -6.381 1.00 88.88 107 ASN A N 1
ATOM 809 C CA . ASN A 1 107 ? 11.608 -8.066 -5.791 1.00 88.88 107 ASN A CA 1
ATOM 810 C C . ASN A 1 107 ? 10.679 -9.258 -6.088 1.00 88.88 107 ASN A C 1
ATOM 812 O O . ASN A 1 107 ? 9.829 -9.163 -6.972 1.00 88.88 107 ASN A O 1
ATOM 816 N N . PRO A 1 108 ? 10.826 -10.388 -5.370 1.00 87.44 108 PRO A N 1
ATOM 817 C CA . PRO A 1 108 ? 10.086 -11.622 -5.659 1.00 87.44 108 PRO A CA 1
ATOM 818 C C . PRO A 1 108 ? 8.563 -11.496 -5.484 1.00 87.44 108 PRO A C 1
ATOM 820 O O . PRO A 1 108 ? 7.821 -12.291 -6.051 1.00 87.44 108 PRO A O 1
ATOM 823 N N . GLU A 1 109 ? 8.098 -10.493 -4.737 1.00 86.19 109 GLU A N 1
ATOM 824 C CA . GLU A 1 109 ? 6.675 -10.150 -4.587 1.00 86.19 109 GLU A CA 1
ATOM 825 C C . GLU A 1 109 ? 6.070 -9.548 -5.870 1.00 86.19 109 GLU A C 1
ATOM 827 O O . GLU A 1 109 ? 4.850 -9.477 -6.026 1.00 86.19 109 GLU A O 1
ATOM 832 N N . PHE A 1 110 ? 6.898 -9.086 -6.814 1.00 88.06 110 PHE A N 1
ATOM 833 C CA . PHE A 1 110 ? 6.404 -8.510 -8.058 1.00 88.06 110 PHE A CA 1
ATOM 834 C C . PHE A 1 110 ? 5.965 -9.618 -9.016 1.00 88.06 110 PHE A C 1
ATOM 836 O O . PHE A 1 110 ? 6.738 -10.494 -9.392 1.00 88.06 110 PHE A O 1
ATOM 843 N N . LEU A 1 111 ? 4.725 -9.523 -9.499 1.00 86.12 111 LEU A N 1
ATOM 844 C CA . LEU A 1 111 ? 4.202 -10.429 -10.529 1.00 86.12 111 LEU A CA 1
ATOM 845 C C . LEU A 1 111 ? 4.818 -10.171 -11.914 1.00 86.12 111 LEU A C 1
ATOM 847 O O . LEU A 1 111 ? 4.784 -11.037 -12.788 1.00 86.12 111 LEU A O 1
ATOM 851 N N . GLY A 1 112 ? 5.354 -8.971 -12.136 1.00 83.88 112 GLY A N 1
ATOM 852 C CA . GLY A 1 112 ? 5.983 -8.595 -13.391 1.00 83.88 112 GLY A CA 1
ATOM 853 C C . GLY A 1 112 ? 6.381 -7.129 -13.437 1.00 83.88 112 GLY A C 1
ATOM 854 O O . GLY A 1 112 ? 5.903 -6.308 -12.657 1.00 83.88 112 GLY A O 1
ATOM 855 N N . VAL A 1 113 ? 7.249 -6.804 -14.391 1.00 85.06 113 VAL A N 1
ATOM 856 C CA . VAL A 1 113 ? 7.697 -5.437 -14.664 1.00 85.06 113 VAL A CA 1
ATOM 857 C C . VAL A 1 113 ? 7.562 -5.199 -16.159 1.00 85.06 113 VAL A C 1
ATOM 859 O O . VAL A 1 113 ? 8.100 -5.948 -16.977 1.00 85.06 113 VAL A O 1
ATOM 862 N N . TYR A 1 114 ? 6.847 -4.142 -16.527 1.00 84.50 114 TYR A N 1
ATOM 863 C CA . TYR A 1 114 ? 6.654 -3.759 -17.916 1.00 84.50 114 TYR A CA 1
ATOM 864 C C . TYR A 1 114 ? 6.811 -2.250 -18.085 1.00 84.50 114 TYR A C 1
ATOM 866 O O . TYR A 1 114 ? 6.592 -1.462 -17.171 1.00 84.50 114 TYR A O 1
ATOM 874 N N . THR A 1 115 ? 7.197 -1.845 -19.283 1.00 85.31 115 THR A N 1
ATOM 875 C CA . THR A 1 115 ? 7.222 -0.450 -19.720 1.00 85.31 115 THR A CA 1
ATOM 876 C C . THR A 1 115 ? 6.507 -0.375 -21.055 1.00 85.31 115 THR A C 1
ATOM 878 O O . THR A 1 115 ? 6.477 -1.362 -21.788 1.00 85.31 115 THR A O 1
ATOM 881 N N . VAL A 1 116 ? 5.882 0.755 -21.371 1.00 84.75 116 VAL A N 1
ATOM 882 C CA . VAL A 1 116 ? 5.162 0.915 -22.632 1.00 84.75 116 VAL A CA 1
ATOM 883 C C . VAL A 1 116 ? 5.573 2.215 -23.304 1.00 84.75 116 VAL A C 1
ATOM 885 O O . VAL A 1 116 ? 5.681 3.241 -22.639 1.00 84.75 116 VAL A O 1
ATOM 888 N N . TRP A 1 117 ? 5.815 2.159 -24.613 1.00 82.38 117 TRP A N 1
ATOM 889 C CA . TRP A 1 117 ? 6.306 3.286 -25.401 1.00 82.38 117 TRP A CA 1
ATOM 890 C C . TRP A 1 117 ? 5.414 3.574 -26.602 1.00 82.38 117 TRP A C 1
ATOM 892 O O . TRP A 1 117 ? 4.800 2.675 -27.181 1.00 82.38 117 TRP A O 1
ATOM 902 N N . GLU A 1 118 ? 5.394 4.842 -27.003 1.00 83.06 118 GLU A N 1
ATOM 903 C CA . GLU A 1 118 ? 4.853 5.255 -28.296 1.00 83.06 118 GLU A CA 1
ATOM 904 C C . GLU A 1 118 ? 5.673 4.642 -29.450 1.00 83.06 118 GLU A C 1
ATOM 906 O O . GLU A 1 118 ? 6.875 4.383 -29.282 1.00 83.06 118 GLU A O 1
ATOM 911 N N . PRO A 1 119 ? 5.075 4.438 -30.639 1.00 79.69 119 PRO A N 1
ATOM 912 C CA . PRO A 1 119 ? 5.788 3.912 -31.798 1.00 79.69 119 PRO A CA 1
ATOM 913 C C . PRO A 1 119 ? 7.050 4.723 -32.115 1.00 79.69 119 PRO A C 1
ATOM 915 O O . PRO A 1 119 ? 7.013 5.951 -32.211 1.00 79.69 119 PRO A O 1
ATOM 918 N N . ASN A 1 120 ? 8.169 4.029 -32.298 1.00 80.06 120 ASN A N 1
ATOM 919 C CA . ASN A 1 120 ? 9.505 4.563 -32.554 1.00 80.06 120 ASN A CA 1
ATOM 920 C C . ASN A 1 120 ? 10.053 5.483 -31.449 1.00 80.06 120 ASN A C 1
ATOM 922 O O . ASN A 1 120 ? 11.068 6.150 -31.651 1.00 80.06 120 ASN A O 1
ATOM 926 N N . ALA A 1 121 ? 9.432 5.530 -30.266 1.00 84.31 121 ALA A N 1
ATOM 927 C CA . ALA A 1 121 ? 9.847 6.461 -29.225 1.00 84.31 121 ALA A CA 1
ATOM 928 C C . ALA A 1 121 ? 11.084 5.999 -28.445 1.00 84.31 121 ALA A C 1
ATOM 930 O O . ALA A 1 121 ? 11.834 6.853 -27.984 1.00 84.31 121 ALA A O 1
ATOM 931 N N . PHE A 1 122 ? 11.334 4.702 -28.290 1.00 84.44 122 PHE A N 1
ATOM 932 C CA . PHE A 1 122 ? 12.483 4.253 -27.500 1.00 84.44 122 PHE A CA 1
ATOM 933 C C . PHE A 1 122 ? 13.815 4.548 -28.214 1.00 84.44 122 PHE A C 1
ATOM 935 O O . PHE A 1 122 ? 14.637 5.316 -27.728 1.00 84.44 122 PHE A O 1
ATOM 942 N N . ASP A 1 123 ? 14.000 3.995 -29.411 1.00 85.50 123 ASP A N 1
ATOM 943 C CA . ASP A 1 123 ? 15.239 4.103 -30.198 1.00 85.50 123 ASP A CA 1
ATOM 944 C C . ASP A 1 123 ? 15.004 4.389 -31.691 1.00 85.50 123 ASP A C 1
ATOM 946 O O . ASP A 1 123 ? 15.965 4.567 -32.435 1.00 85.50 123 ASP A O 1
ATOM 950 N N . GLY A 1 124 ? 13.747 4.462 -32.140 1.00 85.62 124 GLY A N 1
ATOM 951 C CA . GLY A 1 124 ? 13.394 4.650 -33.549 1.00 85.62 124 GLY A CA 1
ATOM 952 C C . GLY A 1 124 ? 13.578 3.412 -34.431 1.00 85.62 124 GLY A C 1
ATOM 953 O O . GLY A 1 124 ? 13.495 3.523 -35.651 1.00 85.62 124 GLY A O 1
ATOM 954 N N . LEU A 1 125 ? 13.844 2.244 -33.836 1.00 84.94 125 LEU A N 1
ATOM 955 C CA . LEU A 1 125 ? 14.188 1.015 -34.554 1.00 84.94 125 LEU A CA 1
ATOM 956 C C . LEU A 1 125 ? 13.085 -0.049 -34.486 1.00 84.94 125 LEU A C 1
ATOM 958 O O . LEU A 1 125 ? 13.372 -1.226 -34.693 1.00 84.94 125 LEU A O 1
ATOM 962 N N . ASP A 1 126 ? 11.828 0.328 -34.227 1.00 83.62 126 ASP A N 1
ATOM 963 C CA . ASP A 1 126 ? 10.725 -0.624 -34.005 1.00 83.62 126 ASP A CA 1
ATOM 964 C C . ASP A 1 126 ? 10.575 -1.641 -35.150 1.00 83.62 126 ASP A C 1
ATOM 966 O O . ASP A 1 126 ? 10.306 -2.816 -34.900 1.00 83.62 126 ASP A O 1
ATOM 970 N N . ALA A 1 127 ? 10.820 -1.218 -36.397 1.00 80.94 127 ALA A N 1
ATOM 971 C CA . ALA A 1 127 ? 10.756 -2.072 -37.586 1.00 80.94 127 ALA A CA 1
ATOM 972 C C . ALA A 1 127 ? 11.690 -3.296 -37.510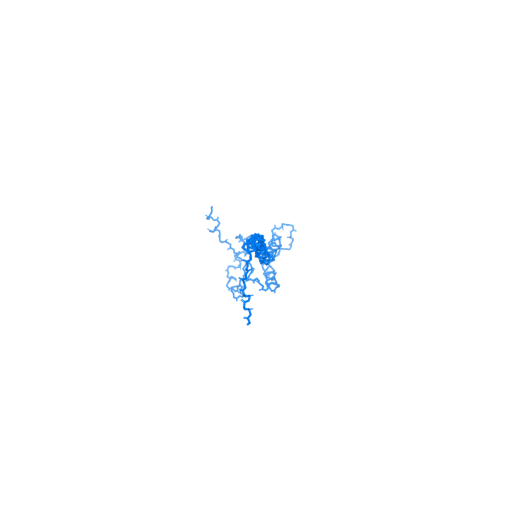 1.00 80.94 127 ALA A C 1
ATOM 974 O O . ALA A 1 127 ? 11.356 -4.362 -38.026 1.00 80.94 127 ALA A O 1
ATOM 975 N N . ASN A 1 128 ? 12.824 -3.176 -36.814 1.00 78.62 128 ASN A N 1
ATOM 976 C CA . ASN A 1 128 ? 13.797 -4.258 -36.656 1.00 78.62 128 ASN A CA 1
ATOM 977 C C . ASN A 1 128 ? 13.376 -5.289 -35.595 1.00 78.62 128 ASN A C 1
ATOM 979 O O . ASN A 1 128 ? 13.972 -6.360 -35.512 1.00 78.62 128 ASN A O 1
ATOM 983 N N . PHE A 1 129 ? 12.359 -4.986 -34.782 1.00 73.38 129 PHE A N 1
ATOM 984 C CA . PHE A 1 129 ? 11.942 -5.809 -33.642 1.00 73.38 129 PHE A CA 1
ATOM 985 C C . PHE A 1 129 ? 10.551 -6.442 -33.805 1.00 73.38 129 PHE A C 1
ATOM 987 O O . PHE A 1 129 ? 10.100 -7.145 -32.901 1.00 73.38 129 PHE A O 1
ATOM 994 N N . VAL A 1 130 ? 9.899 -6.274 -34.964 1.00 68.38 130 VAL A N 1
ATOM 995 C CA . VAL A 1 130 ? 8.539 -6.778 -35.250 1.00 68.38 130 VAL A 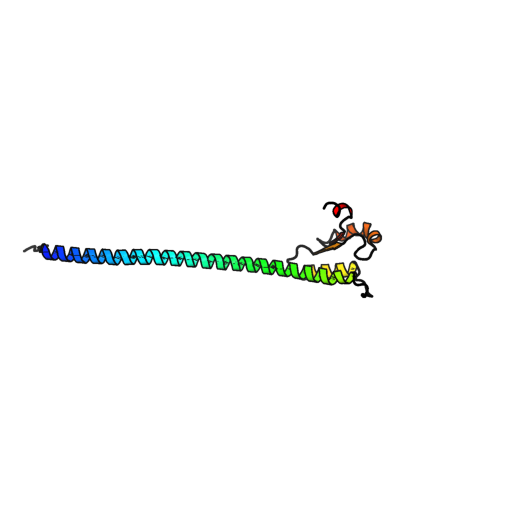CA 1
ATOM 996 C C . VAL A 1 130 ? 8.409 -8.293 -35.017 1.00 68.38 130 VAL A C 1
ATOM 998 O O . VAL A 1 130 ? 7.444 -8.730 -34.398 1.00 68.38 130 VAL A O 1
ATOM 1001 N N . ASN A 1 131 ? 9.412 -9.086 -35.413 1.00 62.50 131 ASN A N 1
ATOM 1002 C CA . ASN A 1 131 ? 9.405 -10.554 -35.271 1.00 62.50 131 ASN A CA 1
ATOM 1003 C C . ASN A 1 131 ? 10.154 -11.066 -34.024 1.00 62.50 131 ASN A C 1
ATOM 1005 O O . ASN A 1 131 ? 10.155 -12.260 -33.743 1.00 62.50 131 ASN A O 1
ATOM 1009 N N . MET A 1 132 ? 10.795 -10.181 -33.252 1.00 58.44 132 MET A N 1
ATOM 1010 C CA . MET A 1 132 ? 11.485 -10.552 -32.003 1.00 58.44 132 MET A CA 1
ATOM 1011 C C . MET A 1 132 ? 10.494 -10.728 -30.833 1.00 58.44 132 MET A C 1
ATOM 1013 O O . MET A 1 132 ? 10.832 -11.325 -29.810 1.00 58.44 132 MET A O 1
ATOM 1017 N N . MET A 1 133 ? 9.260 -10.235 -31.004 1.00 51.97 133 MET A N 1
ATOM 1018 C CA . MET A 1 133 ? 8.148 -10.312 -30.048 1.00 51.97 133 MET A CA 1
ATOM 1019 C C . MET A 1 133 ? 7.832 -11.741 -29.578 1.00 51.97 133 MET A C 1
ATOM 1021 O O . MET A 1 133 ? 7.475 -11.924 -28.417 1.00 51.97 133 MET A O 1
ATOM 1025 N N . GLU A 1 134 ? 7.998 -12.752 -30.436 1.00 43.41 134 GLU A N 1
ATOM 1026 C CA . GLU A 1 134 ? 7.668 -14.151 -30.115 1.00 43.41 134 GLU A CA 1
ATOM 1027 C C . GLU A 1 134 ? 8.618 -14.771 -29.076 1.00 43.41 134 GLU A C 1
ATOM 1029 O O . GLU A 1 134 ? 8.195 -15.552 -28.227 1.00 43.41 134 GLU A O 1
ATOM 1034 N N . ARG A 1 135 ? 9.902 -14.389 -29.069 1.00 41.09 135 ARG A N 1
ATOM 1035 C CA . ARG A 1 135 ? 10.903 -14.979 -28.157 1.00 41.09 135 ARG A CA 1
ATOM 1036 C C . ARG A 1 135 ? 10.840 -14.432 -26.732 1.00 41.09 135 ARG A C 1
ATOM 1038 O O . ARG A 1 135 ? 11.308 -15.091 -25.812 1.00 41.09 135 ARG A O 1
ATOM 1045 N N . ILE A 1 136 ? 10.275 -13.241 -26.544 1.00 48.50 136 ILE A N 1
ATOM 1046 C CA . ILE A 1 136 ? 10.185 -12.567 -25.237 1.00 48.50 136 ILE A CA 1
ATOM 1047 C C . ILE A 1 136 ? 8.918 -13.005 -24.466 1.00 48.50 136 ILE A C 1
ATOM 1049 O O . ILE A 1 136 ? 8.833 -12.814 -23.257 1.00 48.50 136 ILE A O 1
ATOM 1053 N N . GLN A 1 137 ? 7.961 -13.674 -25.125 1.00 44.69 137 GLN A N 1
ATOM 1054 C CA . GLN A 1 137 ? 6.731 -14.188 -24.501 1.00 44.69 137 GLN A CA 1
ATOM 1055 C C . GLN A 1 137 ? 6.941 -15.400 -23.573 1.00 44.69 137 GLN A C 1
ATOM 1057 O O . GLN A 1 137 ? 6.082 -15.665 -22.736 1.00 44.69 137 GLN A O 1
ATOM 1062 N N . ALA A 1 138 ? 8.059 -16.125 -23.690 1.00 38.53 138 ALA A N 1
ATOM 1063 C CA . ALA A 1 138 ? 8.237 -17.425 -23.037 1.00 38.53 138 ALA A CA 1
ATOM 1064 C C . ALA A 1 138 ? 8.789 -17.382 -21.593 1.00 38.53 138 ALA A C 1
ATOM 1066 O O . ALA A 1 138 ? 8.722 -18.398 -20.909 1.00 38.53 138 ALA A O 1
ATOM 1067 N N . GLU A 1 139 ? 9.307 -16.245 -21.101 1.00 41.91 139 GLU A N 1
ATOM 1068 C CA . GLU A 1 139 ? 10.007 -16.178 -19.794 1.00 41.91 139 GLU A CA 1
ATOM 1069 C C . GLU A 1 139 ? 9.275 -15.403 -18.680 1.00 41.91 139 GLU A C 1
ATOM 1071 O O . GLU A 1 139 ? 9.864 -15.094 -17.649 1.00 41.91 139 GLU A O 1
ATOM 1076 N N . GLY A 1 140 ? 7.974 -15.143 -18.831 1.00 37.22 140 GLY A N 1
ATOM 1077 C CA . GLY A 1 140 ? 7.173 -14.487 -17.793 1.00 37.22 140 GLY A CA 1
ATOM 1078 C C . GLY A 1 140 ? 7.257 -12.959 -17.849 1.00 37.22 140 GLY A C 1
ATOM 1079 O O . GLY A 1 140 ? 8.328 -12.372 -17.781 1.00 37.22 140 GLY A O 1
ATOM 1080 N N . LEU A 1 141 ? 6.082 -12.347 -18.039 1.00 46.66 141 LEU A N 1
ATOM 1081 C CA . LEU A 1 141 ? 5.679 -10.935 -17.896 1.00 46.66 141 LEU A CA 1
ATOM 1082 C C . LEU A 1 141 ? 6.698 -9.798 -18.132 1.00 46.66 141 LEU A C 1
ATOM 1084 O O . LEU A 1 141 ? 6.529 -8.691 -17.625 1.00 46.66 141 LEU A O 1
ATOM 1088 N N . PHE A 1 142 ? 7.710 -10.028 -18.957 1.00 48.91 142 PHE A N 1
ATOM 1089 C CA . PHE A 1 142 ? 8.680 -9.030 -19.357 1.00 48.91 142 PHE A CA 1
ATOM 1090 C C . PHE A 1 142 ? 8.208 -8.352 -20.650 1.00 48.91 142 PHE A C 1
ATOM 1092 O O . PHE A 1 142 ? 8.245 -8.961 -21.721 1.00 48.91 142 PHE A O 1
ATOM 1099 N N . ARG A 1 143 ? 7.744 -7.096 -20.595 1.00 53.53 143 ARG A N 1
ATOM 1100 C CA . ARG A 1 143 ? 7.332 -6.369 -21.812 1.00 53.53 143 ARG A CA 1
ATOM 1101 C C . ARG A 1 143 ? 7.843 -4.936 -21.823 1.00 53.53 143 ARG A C 1
ATOM 1103 O O . ARG A 1 143 ? 7.466 -4.136 -20.977 1.00 53.53 143 ARG A O 1
ATOM 1110 N N . ILE A 1 144 ? 8.600 -4.591 -22.862 1.00 53.59 144 ILE A N 1
ATOM 1111 C CA . ILE A 1 144 ? 8.515 -3.254 -23.453 1.00 53.59 144 ILE A CA 1
ATOM 1112 C C . ILE A 1 144 ? 7.329 -3.323 -24.426 1.00 53.59 144 ILE A C 1
ATOM 1114 O O . ILE A 1 144 ? 7.467 -3.796 -25.552 1.00 53.59 144 ILE A O 1
ATOM 1118 N N . GLY A 1 145 ? 6.128 -2.996 -23.955 1.00 49.62 145 GLY A N 1
ATOM 1119 C CA . GLY A 1 145 ? 4.941 -2.895 -24.797 1.00 49.62 145 GLY A CA 1
ATOM 1120 C C . GLY A 1 145 ? 5.028 -1.667 -25.704 1.00 49.62 145 GLY A C 1
ATOM 1121 O O . GLY A 1 145 ? 5.597 -0.650 -25.331 1.00 49.62 145 GLY A O 1
ATOM 1122 N N . PHE A 1 146 ? 4.445 -1.733 -26.892 1.00 48.50 146 PHE A N 1
ATOM 1123 C CA . PHE A 1 146 ? 4.232 -0.557 -27.734 1.00 48.50 1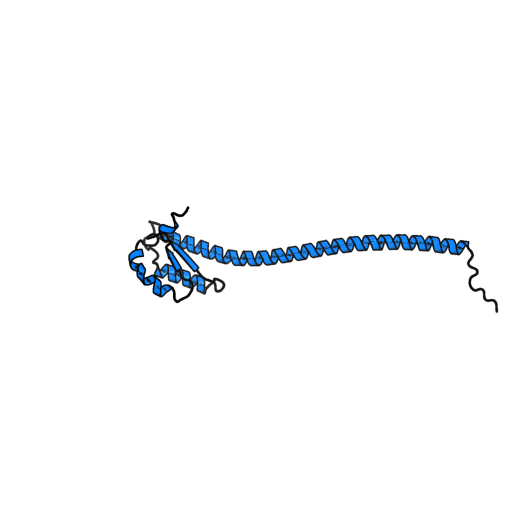46 PHE A CA 1
ATOM 1124 C C . PHE A 1 146 ? 2.729 -0.410 -27.900 1.00 48.50 146 PHE A C 1
ATOM 1126 O O . PHE A 1 146 ? 2.079 -1.375 -28.310 1.00 48.50 146 PHE A O 1
ATOM 1133 N N . VAL A 1 147 ? 2.159 0.742 -27.532 1.00 42.09 147 VAL A N 1
ATOM 1134 C CA . VAL A 1 147 ? 0.743 0.997 -27.824 1.00 42.09 147 VAL A CA 1
ATOM 1135 C C . VAL A 1 147 ? 0.633 1.269 -29.326 1.00 42.09 147 VAL A C 1
ATOM 1137 O O . VAL A 1 147 ? 1.285 2.186 -29.828 1.00 42.09 147 VAL A O 1
ATOM 1140 N N . PRO A 1 148 ? -0.159 0.494 -30.089 1.00 35.81 148 PRO A N 1
ATOM 1141 C CA . PRO A 1 148 ? -0.410 0.810 -31.485 1.00 35.81 148 PRO A CA 1
ATOM 1142 C C . PRO A 1 148 ? -1.122 2.161 -31.578 1.00 35.81 148 PRO A C 1
ATOM 1144 O O . PRO A 1 148 ? -2.067 2.415 -30.831 1.00 35.81 148 PRO A O 1
ATOM 1147 N N . LYS A 1 149 ? -0.744 2.990 -32.556 1.00 39.66 149 LYS A N 1
ATOM 1148 C CA . LYS A 1 149 ? -1.333 4.320 -32.821 1.00 39.66 149 LYS A CA 1
ATOM 1149 C C . LYS A 1 149 ? -2.876 4.330 -32.891 1.00 39.66 149 LYS A C 1
ATOM 1151 O O . LYS A 1 149 ? -3.491 5.369 -32.694 1.00 39.66 149 LYS A O 1
ATOM 1156 N N . ALA A 1 150 ? -3.506 3.178 -33.131 1.00 34.59 150 ALA A N 1
ATOM 1157 C CA . ALA A 1 150 ? -4.958 3.000 -33.131 1.00 34.59 150 ALA A CA 1
ATOM 1158 C C . ALA A 1 150 ? -5.630 3.146 -31.747 1.00 34.59 150 ALA A C 1
ATOM 1160 O O . ALA A 1 150 ? -6.817 3.439 -31.693 1.00 34.59 150 ALA A O 1
ATOM 1161 N N . MET A 1 151 ? -4.904 2.967 -30.638 1.00 33.34 151 MET A N 1
ATOM 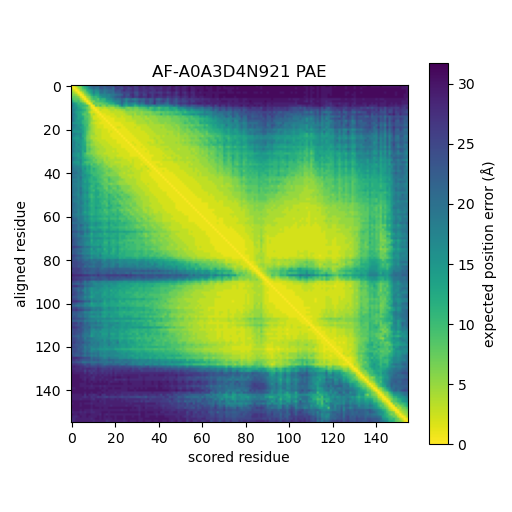1162 C CA . MET A 1 151 ? -5.469 3.053 -29.281 1.00 33.34 151 MET A CA 1
ATOM 1163 C C . MET A 1 151 ? -5.369 4.467 -28.676 1.00 33.34 151 MET A C 1
ATOM 1165 O O . MET A 1 151 ? -6.113 4.787 -27.758 1.00 33.34 151 MET A O 1
ATOM 1169 N N . VAL A 1 152 ? -4.521 5.342 -29.234 1.00 43.53 152 VAL A N 1
ATOM 1170 C CA . VAL A 1 152 ? -4.389 6.760 -28.826 1.00 43.53 152 VAL A CA 1
ATOM 1171 C C . VAL A 1 152 ? -5.531 7.633 -29.381 1.00 43.53 152 VAL A C 1
ATOM 1173 O O . VAL A 1 152 ? -5.761 8.731 -28.893 1.00 43.53 152 VAL A O 1
ATOM 1176 N N . LEU A 1 153 ? -6.288 7.143 -30.370 1.00 32.12 153 LEU A N 1
ATOM 1177 C CA . LEU A 1 153 ? -7.397 7.873 -31.007 1.00 32.12 153 LEU A CA 1
ATOM 1178 C C . LEU A 1 153 ? -8.787 7.548 -30.420 1.00 32.12 153 LEU A C 1
ATOM 1180 O O . LEU A 1 153 ? -9.796 7.860 -31.045 1.00 32.12 153 LEU A O 1
ATOM 1184 N N . LEU A 1 154 ? -8.853 6.913 -29.244 1.00 33.59 154 LEU A N 1
ATOM 1185 C CA . LEU A 1 154 ? -10.104 6.616 -28.527 1.00 33.59 154 LEU A CA 1
ATOM 1186 C C . LEU A 1 154 ? -10.271 7.455 -27.249 1.00 33.59 154 LEU A C 1
ATOM 1188 O O . LEU A 1 154 ? -10.778 6.960 -26.243 1.00 33.59 154 LEU A O 1
ATOM 1192 N N . ASN A 1 155 ? -9.854 8.721 -27.295 1.00 35.75 155 ASN A N 1
ATOM 1193 C CA . ASN A 1 155 ? -10.257 9.736 -26.323 1.00 35.75 155 ASN A CA 1
ATOM 1194 C C . ASN A 1 155 ? -10.612 11.035 -27.047 1.00 35.75 155 ASN A C 1
ATOM 1196 O O . ASN A 1 155 ? -9.815 11.433 -27.929 1.00 35.75 155 ASN A O 1
#

pLDDT: mean 80.06, std 19.25, range [32.12, 98.0]

Solvent-accessible surface area (backbone atoms only — not comparable to full-atom values): 9284 Å² total; per-residue (Å²): 134,86,83,80,73,79,86,70,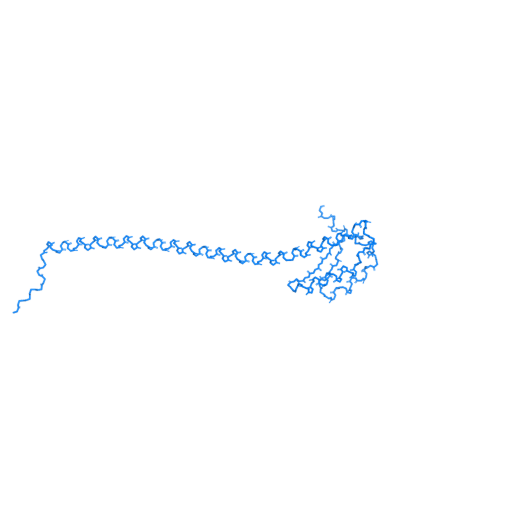54,70,65,60,53,52,50,53,50,53,54,50,50,51,51,50,52,53,52,48,51,51,50,53,53,50,50,54,51,50,50,53,51,50,53,51,50,52,49,51,53,51,50,51,50,52,52,50,55,50,50,54,52,50,54,60,50,47,56,56,49,49,55,50,49,53,50,52,58,61,57,54,50,55,71,40,89,85,51,87,78,66,77,46,73,67,56,55,47,52,52,51,50,50,51,44,70,76,34,78,88,52,89,61,52,71,49,75,39,56,79,50,61,77,81,60,54,54,84,83,44,70,79,56,57,70,73,50,67,77,77,62,62,58,36,84,41,65,60,58,77,78,68,74,72,76,118

Mean predicted aligned error: 12.45 Å

Foldseek 3Di:
DDPPDDPDPPVNVVVVVVVVVVVCVVVVVVCVVVVVVVVVVVVVVVVVVVVVVVVVVVVVVVVVVVVVVVLLVVLVVVQVCLPVPPDPDHQDPVNNQVVQVVVCVVPVVDQEDEAEDEQCGRPNPVVVCPVVVVVVVPPGHYDHHYDPPVVVPPD

Radius of gyration: 39.24 Å; Cα contacts (8 Å, |Δi|>4): 65; chains: 1; bounding box: 69×40×116 Å